Protein AF-A0A151JPJ7-F1 (afdb_monomer_lite)

Sequence (55 aa):
MGGTGGGGGESNSQNILVTLYVATAGLQGNALGSDEEEITLLVYVLIDELQNKVR

Secondary structure (DSSP, 8-state):
---------------EEEEEEEEEES--SS---S---EEEEEEEEEEETTTTEE-

Foldseek 3Di:
DDDDDPPDPPPPPQPKDKDKDWDFDDPPDPPPPPDDGHTPDIDMWIARPVVRDID

Structure (mmCIF, N/CA/C/O backbone):
data_AF-A0A151JPJ7-F1
#
_entry.id   AF-A0A151JPJ7-F1
#
loop_
_atom_site.group_PDB
_atom_site.id
_atom_site.type_symbol
_atom_site.label_atom_id
_atom_site.label_alt_id
_atom_site.label_comp_id
_atom_site.label_asym_id
_atom_site.label_entity_id
_atom_site.label_seq_id
_atom_site.pdbx_PDB_ins_code
_atom_site.Cartn_x
_atom_site.Cartn_y
_atom_site.Cartn_z
_atom_site.occupancy
_atom_site.B_iso_or_equiv
_atom_site.auth_seq_id
_atom_site.auth_comp_id
_atom_site.auth_asym_id
_atom_site.auth_atom_id
_atom_site.pdbx_PDB_model_num
ATOM 1 N N . MET A 1 1 ? -29.339 26.402 40.686 1.00 56.03 1 MET A N 1
ATOM 2 C CA . MET A 1 1 ? -29.522 26.081 39.254 1.00 56.03 1 MET A CA 1
ATOM 3 C C . MET A 1 1 ? -28.653 27.037 38.455 1.00 56.03 1 MET A C 1
ATOM 5 O O . MET A 1 1 ? -28.868 28.233 38.559 1.00 56.03 1 MET A O 1
ATOM 9 N N . GLY A 1 2 ? -27.652 26.536 37.737 1.00 47.12 2 GLY A N 1
ATOM 10 C CA . GLY A 1 2 ? -26.787 27.334 36.864 1.00 47.12 2 GLY A CA 1
ATOM 11 C C . GLY A 1 2 ? -26.015 26.376 35.968 1.00 47.12 2 GLY A C 1
ATOM 12 O O . GLY A 1 2 ? -25.190 25.619 36.468 1.00 47.12 2 GLY A O 1
ATOM 13 N N . GLY A 1 3 ? -26.422 26.313 34.702 1.00 50.75 3 GLY A N 1
ATOM 14 C CA . GLY A 1 3 ? -26.105 25.239 33.769 1.00 50.75 3 GLY A CA 1
ATOM 15 C C . GLY A 1 3 ? -24.635 25.150 33.368 1.00 50.75 3 GLY A C 1
ATOM 16 O O . GLY A 1 3 ? -23.951 26.148 33.163 1.00 50.75 3 GLY A O 1
ATOM 17 N N . THR A 1 4 ? -24.204 23.903 33.228 1.00 66.19 4 THR A N 1
ATOM 18 C CA . THR A 1 4 ? -23.050 23.432 32.466 1.00 66.19 4 THR A CA 1
ATOM 19 C C . THR A 1 4 ? -23.206 23.779 30.984 1.00 66.19 4 THR A C 1
ATOM 21 O O . THR A 1 4 ? -24.290 23.637 30.423 1.00 66.19 4 THR A O 1
ATOM 24 N N . GLY A 1 5 ? -22.115 24.179 30.330 1.00 49.38 5 GLY A N 1
ATOM 25 C CA . GLY A 1 5 ? -22.120 24.433 28.889 1.00 49.38 5 GLY A CA 1
ATOM 26 C C . GLY A 1 5 ? -20.748 24.775 28.320 1.00 49.38 5 GLY A C 1
ATOM 27 O O . GLY A 1 5 ? -20.612 25.757 27.602 1.00 49.38 5 GLY A O 1
ATOM 28 N N . GLY A 1 6 ? -19.715 24.004 28.673 1.00 51.03 6 GLY A N 1
ATOM 29 C CA . GLY A 1 6 ? -18.413 24.086 28.012 1.00 51.03 6 GLY A CA 1
ATOM 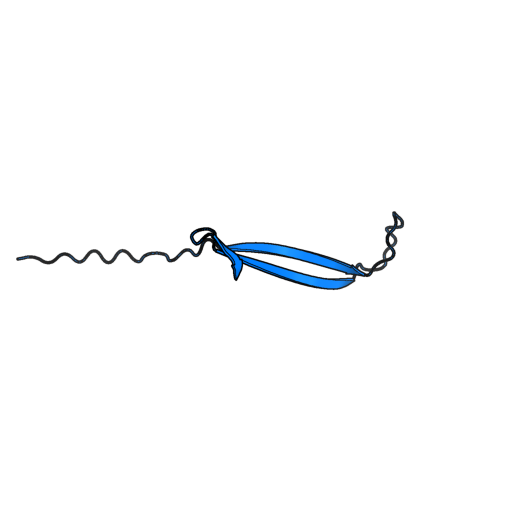30 C C . GLY A 1 6 ? -18.461 23.342 26.680 1.00 51.03 6 GLY A C 1
ATOM 31 O O . GLY A 1 6 ? -18.274 22.131 26.652 1.00 51.03 6 GLY A O 1
ATOM 32 N N . GLY A 1 7 ? -18.742 24.055 25.589 1.00 58.00 7 GLY A N 1
ATOM 33 C CA . GLY A 1 7 ? -18.632 23.533 24.227 1.00 58.00 7 GLY A CA 1
ATOM 34 C C . GLY A 1 7 ? -17.168 23.431 23.809 1.00 58.00 7 GLY A C 1
ATOM 35 O O . GLY A 1 7 ? -16.652 24.322 23.140 1.00 58.00 7 GLY A O 1
ATOM 36 N N . GLY A 1 8 ? -16.489 22.367 24.238 1.00 53.91 8 GLY A N 1
ATOM 37 C CA . GLY A 1 8 ? -15.210 21.971 23.662 1.00 53.91 8 GLY A CA 1
ATOM 38 C C . GLY A 1 8 ? -15.470 21.369 22.288 1.00 53.91 8 GLY A C 1
ATOM 39 O O . GLY A 1 8 ? -16.013 20.274 22.195 1.00 53.91 8 GLY A O 1
ATOM 40 N N . GLY A 1 9 ? -15.136 22.098 21.223 1.00 58.16 9 GLY A N 1
ATOM 41 C CA . GLY A 1 9 ? -15.115 21.534 19.879 1.00 58.16 9 GLY A CA 1
ATOM 42 C C . GLY A 1 9 ? -14.069 20.426 19.828 1.00 58.16 9 GLY A C 1
ATOM 43 O O . GLY A 1 9 ? -12.872 20.705 19.840 1.00 58.16 9 GLY A O 1
ATOM 44 N N . GLU A 1 10 ? -14.518 19.175 19.811 1.00 61.59 10 GLU A N 1
ATOM 45 C CA . GLU A 1 10 ? -13.664 18.027 19.540 1.00 61.59 10 GLU A CA 1
ATOM 46 C C . GLU A 1 10 ? -13.140 18.175 18.110 1.00 61.59 10 GLU A C 1
ATOM 48 O O . GLU A 1 10 ? -13.875 18.010 17.134 1.00 61.59 10 GLU A O 1
ATOM 53 N N . SER A 1 11 ? -11.859 18.529 17.971 1.00 61.59 11 SER A N 1
ATOM 54 C CA . SER A 1 11 ? -11.153 18.335 16.709 1.00 61.59 11 SER A CA 1
ATOM 55 C C . SER A 1 11 ? -11.165 16.837 16.444 1.00 61.59 11 SER A C 1
ATOM 57 O O . SER A 1 11 ? -10.404 16.091 17.058 1.00 61.59 11 SER A O 1
ATOM 59 N N . ASN A 1 12 ? -12.065 16.392 15.570 1.00 64.69 12 ASN A N 1
ATOM 60 C CA . ASN A 1 12 ? -12.138 15.016 15.100 1.00 64.69 12 ASN A CA 1
ATOM 61 C C . ASN A 1 12 ? -10.950 14.763 14.161 1.00 64.69 12 ASN A C 1
ATOM 63 O O . ASN A 1 12 ? -11.092 14.675 12.942 1.00 64.69 12 ASN A O 1
ATOM 67 N N . SER A 1 13 ? -9.750 14.755 14.736 1.00 67.88 13 SER A N 1
ATOM 68 C CA . SER A 1 13 ? -8.523 14.413 14.040 1.00 67.88 13 SER A CA 1
ATOM 69 C C . SER A 1 13 ? -8.579 12.916 13.770 1.00 67.88 13 SER A C 1
ATOM 71 O O . SER A 1 13 ? -8.284 12.104 14.645 1.00 67.88 13 SER A O 1
ATOM 73 N N . GLN A 1 14 ? -9.024 12.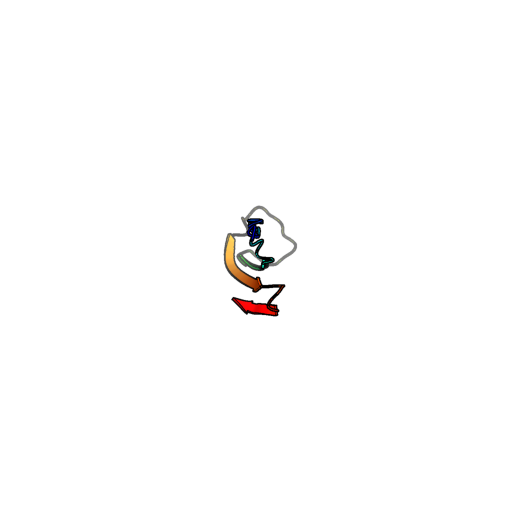544 12.570 1.00 72.06 14 GLN A N 1
ATOM 74 C CA . GLN A 1 14 ? -8.983 11.155 12.134 1.00 72.06 14 GLN A CA 1
ATOM 75 C C . GLN A 1 14 ? -7.518 10.755 11.981 1.00 72.06 14 GLN A C 1
ATOM 77 O O . GLN A 1 14 ? -6.809 11.304 11.137 1.00 72.06 14 GLN A O 1
ATOM 82 N N . ASN A 1 15 ? -7.065 9.816 12.810 1.00 88.75 15 ASN A N 1
ATOM 83 C CA . ASN A 1 15 ? -5.716 9.282 12.716 1.00 88.75 15 ASN A CA 1
ATOM 84 C C . ASN A 1 15 ? -5.705 8.179 11.646 1.00 88.75 15 ASN A C 1
ATOM 86 O O . ASN A 1 15 ? -5.953 7.006 11.932 1.00 88.75 15 ASN A O 1
ATOM 90 N N . ILE A 1 16 ? -5.555 8.600 10.386 1.00 92.69 16 ILE A N 1
ATOM 91 C CA . ILE A 1 16 ? -5.529 7.717 9.218 1.00 92.69 16 ILE A CA 1
ATOM 92 C C . ILE A 1 16 ? -4.087 7.526 8.759 1.00 92.69 16 ILE A C 1
ATOM 94 O O . ILE A 1 16 ? -3.402 8.493 8.424 1.00 92.69 16 ILE A O 1
ATOM 98 N N . LEU A 1 17 ? -3.658 6.271 8.667 1.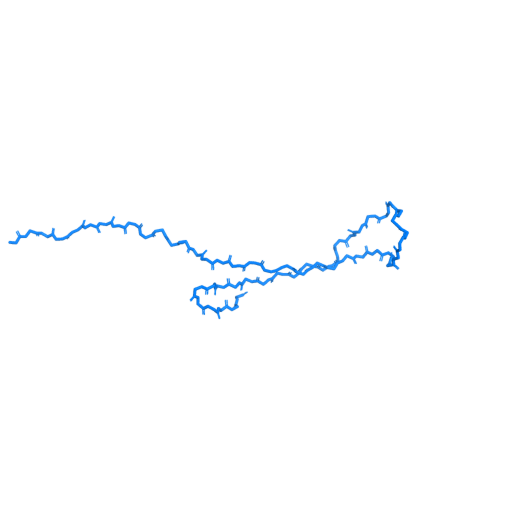00 93.88 17 LEU A N 1
ATOM 99 C CA . LEU A 1 17 ? -2.429 5.889 7.982 1.00 93.88 17 LEU A CA 1
ATOM 100 C C . LEU A 1 17 ? -2.750 5.533 6.530 1.00 93.88 17 LEU A C 1
ATOM 102 O O . LEU A 1 17 ? -3.757 4.883 6.244 1.00 93.88 17 LEU A O 1
ATOM 106 N N . VAL A 1 18 ? -1.872 5.930 5.613 1.00 95.12 18 VAL A N 1
ATOM 107 C CA . VAL A 1 18 ? -1.978 5.590 4.191 1.00 95.12 18 VAL A CA 1
ATOM 108 C C . VAL A 1 18 ? -0.779 4.736 3.815 1.00 95.12 18 VAL A C 1
ATOM 110 O O . VAL A 1 18 ? 0.362 5.165 3.971 1.00 95.12 18 VAL A O 1
ATOM 113 N N . THR A 1 19 ? -1.028 3.532 3.308 1.00 94.31 19 THR A N 1
ATOM 114 C CA . THR A 1 19 ? 0.014 2.709 2.684 1.00 94.31 19 THR A CA 1
ATOM 115 C C . THR A 1 19 ? -0.156 2.741 1.172 1.00 94.31 19 THR A C 1
ATOM 117 O O . THR A 1 19 ? -1.282 2.694 0.673 1.00 94.31 19 THR A O 1
ATOM 120 N N . LEU A 1 20 ? 0.957 2.882 0.453 1.00 95.75 20 LEU A N 1
ATOM 121 C CA . LEU A 1 20 ? 0.991 2.992 -0.998 1.00 95.75 20 LEU A CA 1
ATOM 122 C C . LEU A 1 20 ? 1.821 1.846 -1.566 1.00 95.75 20 LEU A C 1
ATOM 124 O O . LEU A 1 20 ? 2.937 1.589 -1.117 1.00 95.75 20 LEU A O 1
ATOM 128 N N . TYR A 1 21 ? 1.283 1.207 -2.594 1.00 92.25 21 TYR A N 1
ATOM 129 C CA . TYR A 1 21 ? 2.005 0.293 -3.459 1.00 92.25 21 TYR A CA 1
ATOM 130 C C . TYR A 1 21 ? 2.045 0.891 -4.862 1.00 92.25 21 TYR A C 1
ATOM 132 O O . TYR A 1 21 ? 1.005 1.228 -5.432 1.00 92.25 21 TYR A O 1
ATOM 140 N N . VAL A 1 22 ? 3.254 1.025 -5.402 1.00 91.38 22 VAL A N 1
ATOM 141 C CA . VAL A 1 22 ? 3.509 1.602 -6.721 1.00 91.38 22 VAL A CA 1
ATOM 142 C C . VAL A 1 22 ? 4.232 0.557 -7.556 1.00 91.38 22 VAL A C 1
ATOM 144 O O . VAL A 1 22 ? 5.296 0.084 -7.159 1.00 91.38 22 VAL A O 1
ATOM 147 N N . ALA A 1 23 ? 3.660 0.204 -8.703 1.00 87.50 23 ALA A N 1
ATOM 148 C CA . ALA A 1 23 ? 4.358 -0.532 -9.744 1.00 87.50 23 ALA A CA 1
ATOM 149 C C . ALA A 1 23 ? 4.641 0.412 -10.912 1.00 87.50 23 ALA A C 1
ATOM 151 O O . ALA A 1 23 ? 3.744 1.119 -11.381 1.00 87.50 23 ALA A O 1
ATOM 152 N N . THR A 1 24 ? 5.882 0.405 -11.383 1.00 85.62 24 THR A N 1
ATOM 153 C CA . THR A 1 24 ? 6.325 1.154 -12.558 1.00 85.62 24 THR A CA 1
ATOM 154 C C . THR A 1 24 ? 6.611 0.193 -13.715 1.00 85.62 24 THR A C 1
ATOM 156 O O . THR A 1 24 ? 7.000 -0.957 -13.499 1.00 85.62 24 THR A O 1
ATOM 159 N N . ALA A 1 25 ? 6.359 0.625 -14.951 1.00 76.50 25 ALA A N 1
ATOM 160 C CA . ALA A 1 25 ? 6.877 -0.027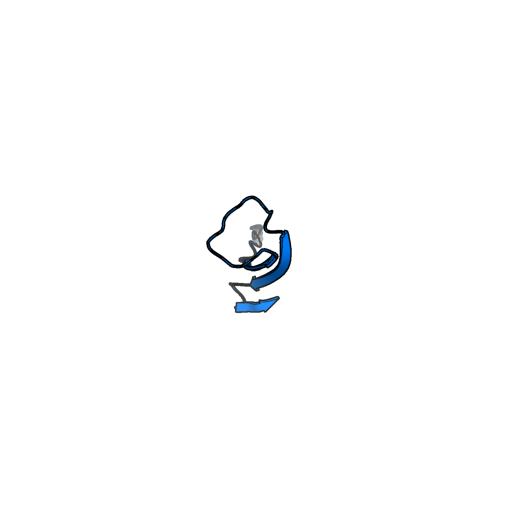 -16.147 1.00 76.50 25 ALA A CA 1
ATOM 161 C C . ALA A 1 25 ? 8.240 0.572 -16.491 1.00 76.50 25 ALA A C 1
ATOM 163 O O . ALA A 1 25 ? 8.394 1.783 -16.591 1.00 76.50 25 ALA A O 1
ATOM 164 N N . GLY A 1 26 ? 9.214 -0.309 -16.690 1.00 68.88 26 GLY A N 1
ATOM 165 C CA . GLY A 1 26 ? 10.581 0.002 -17.089 1.00 68.88 26 GLY A CA 1
ATOM 166 C C . GLY A 1 26 ? 11.377 -1.300 -17.199 1.00 68.88 26 GLY A C 1
ATOM 167 O O . GLY A 1 26 ? 11.018 -2.306 -16.577 1.00 68.88 26 GLY A O 1
ATOM 168 N N . LEU A 1 27 ? 12.429 -1.336 -18.021 1.00 56.22 27 LEU A N 1
ATOM 169 C CA . LEU A 1 27 ? 13.313 -2.504 -18.112 1.00 56.22 27 LEU A CA 1
ATOM 170 C C . LEU A 1 27 ? 14.006 -2.718 -16.756 1.00 56.22 27 LEU A C 1
ATOM 172 O O . LEU A 1 27 ? 14.880 -1.947 -16.374 1.00 56.22 27 LEU A O 1
ATOM 176 N N . GLN A 1 28 ? 13.629 -3.774 -16.027 1.00 58.62 28 GLN A N 1
ATOM 177 C CA . GLN A 1 28 ? 14.261 -4.138 -14.757 1.00 58.62 28 GLN A CA 1
ATOM 178 C C . GLN A 1 28 ? 15.754 -4.457 -14.966 1.00 58.62 28 GLN A C 1
ATOM 180 O O . GLN A 1 28 ? 16.114 -5.531 -15.445 1.00 58.62 28 GLN A O 1
ATOM 185 N N . GLY A 1 29 ? 16.634 -3.528 -14.590 1.00 59.09 29 GLY A N 1
ATOM 186 C CA . GLY A 1 29 ? 18.085 -3.707 -14.597 1.00 59.09 29 GLY A CA 1
ATOM 187 C C . GLY A 1 29 ? 18.831 -2.427 -14.213 1.00 59.09 29 GLY A C 1
ATOM 188 O O . GLY A 1 29 ? 18.291 -1.335 -14.315 1.00 59.09 29 GLY A O 1
ATOM 189 N N . ASN A 1 30 ? 20.104 -2.543 -13.816 1.00 52.47 30 ASN A N 1
ATOM 190 C CA . ASN A 1 30 ? 20.999 -1.419 -13.464 1.00 52.47 30 ASN A CA 1
ATOM 191 C C . ASN A 1 30 ? 21.327 -0.469 -14.647 1.00 52.47 30 ASN A C 1
ATOM 193 O O . ASN A 1 30 ? 22.260 0.328 -14.582 1.00 52.47 30 ASN A O 1
ATOM 197 N N . ALA A 1 31 ? 20.596 -0.569 -15.755 1.00 55.59 31 ALA A N 1
ATOM 198 C CA . ALA A 1 31 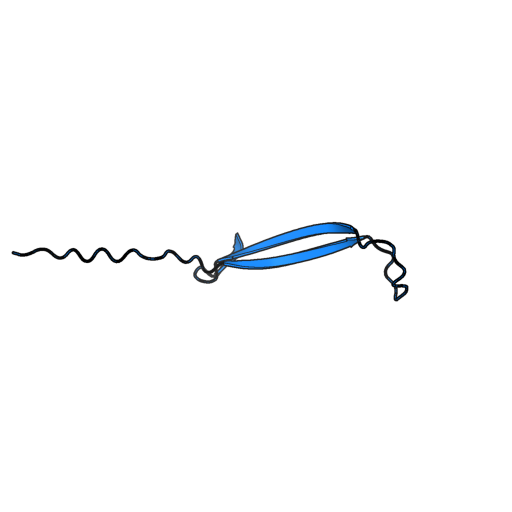? 20.665 0.363 -16.864 1.00 55.59 31 ALA A CA 1
ATOM 199 C C . ALA A 1 31 ? 19.689 1.514 -16.587 1.00 55.59 31 ALA A C 1
ATOM 201 O O . ALA A 1 31 ? 18.651 1.635 -17.227 1.00 55.59 31 ALA A O 1
ATOM 202 N N . LEU A 1 32 ? 20.039 2.349 -15.603 1.00 53.72 32 LEU A N 1
ATOM 203 C CA . LEU A 1 32 ? 19.411 3.648 -15.348 1.00 53.72 32 LEU A CA 1
ATOM 204 C C . LEU A 1 32 ? 19.755 4.605 -16.501 1.00 53.72 32 LEU A C 1
ATOM 206 O O . LEU A 1 32 ? 20.578 5.508 -16.367 1.00 53.72 32 LEU A O 1
ATOM 210 N N . GLY A 1 33 ? 19.190 4.347 -17.674 1.00 54.53 33 GLY A N 1
ATOM 211 C CA . GLY A 1 33 ? 19.304 5.190 -18.850 1.00 54.53 33 GLY A CA 1
ATOM 212 C C . GLY A 1 33 ? 17.935 5.735 -19.209 1.00 54.53 33 GLY A C 1
ATOM 213 O O . GLY A 1 33 ? 17.223 5.068 -19.936 1.00 54.53 33 GLY A O 1
ATOM 214 N N . SER A 1 34 ? 17.617 6.921 -18.679 1.00 59.84 34 SER A N 1
ATOM 215 C CA . SER A 1 34 ? 16.694 7.957 -19.185 1.00 59.84 34 SER A CA 1
ATOM 216 C C . SER A 1 34 ? 15.306 7.596 -19.749 1.00 59.84 34 SER A C 1
ATOM 218 O O . SER A 1 34 ? 14.634 8.518 -20.202 1.00 59.84 34 SER A O 1
ATOM 220 N N . ASP A 1 35 ? 14.847 6.352 -19.725 1.00 59.78 35 ASP A N 1
ATOM 221 C CA . ASP A 1 35 ? 13.486 6.021 -20.141 1.00 59.78 35 ASP A CA 1
ATOM 222 C C . ASP A 1 35 ? 12.610 5.933 -18.890 1.00 59.78 35 ASP A C 1
ATOM 224 O O . ASP A 1 35 ? 12.822 5.126 -17.985 1.00 59.78 35 ASP A O 1
ATOM 228 N N . GLU A 1 36 ? 11.701 6.898 -18.826 1.00 62.72 36 GLU A N 1
ATOM 229 C CA . GLU A 1 36 ? 10.830 7.280 -17.723 1.00 62.72 36 GLU A CA 1
ATOM 230 C C . GLU A 1 36 ? 10.102 6.065 -17.125 1.00 62.72 36 GLU A C 1
ATOM 232 O O . GLU A 1 36 ? 9.353 5.375 -17.812 1.00 62.72 36 GLU A O 1
ATOM 237 N N . GLU A 1 37 ? 10.302 5.800 -15.829 1.00 69.69 37 GLU A N 1
ATOM 238 C CA . GLU A 1 37 ? 9.509 4.804 -15.105 1.00 69.69 37 GLU A CA 1
ATOM 239 C C . GLU A 1 37 ? 8.045 5.275 -15.022 1.00 69.69 37 GLU A C 1
ATOM 241 O O . GLU A 1 37 ? 7.675 6.079 -14.163 1.00 69.69 37 GLU A O 1
ATOM 246 N N . GLU A 1 38 ? 7.196 4.796 -15.931 1.00 79.38 38 GLU A N 1
ATOM 247 C CA . GLU A 1 38 ? 5.770 5.127 -15.962 1.00 79.38 38 GLU A CA 1
ATOM 248 C C . GLU A 1 38 ? 5.027 4.333 -14.879 1.00 79.38 38 GLU A C 1
ATOM 250 O O . GLU A 1 38 ? 5.140 3.108 -14.806 1.00 79.38 38 GLU A O 1
ATOM 255 N N . ILE A 1 39 ? 4.242 4.996 -14.022 1.00 86.69 39 ILE A N 1
ATOM 256 C CA . ILE A 1 39 ? 3.428 4.298 -13.014 1.00 86.69 39 ILE A CA 1
ATOM 257 C C . ILE A 1 39 ? 2.330 3.506 -13.730 1.00 86.69 39 ILE A C 1
ATOM 259 O O . ILE A 1 39 ? 1.406 4.081 -14.298 1.00 86.69 39 ILE A O 1
ATOM 263 N N . THR A 1 40 ? 2.394 2.179 -13.648 1.00 89.12 40 THR A N 1
ATOM 264 C CA . THR A 1 40 ? 1.390 1.275 -14.233 1.00 89.12 40 THR A CA 1
ATOM 265 C C . THR A 1 40 ? 0.320 0.857 -13.242 1.00 89.12 40 THR A C 1
ATOM 267 O O . THR A 1 40 ? -0.804 0.547 -13.638 1.00 89.12 40 THR A O 1
ATOM 270 N N . LEU A 1 41 ? 0.647 0.842 -11.950 1.00 89.38 41 LEU A N 1
ATOM 271 C CA . LEU A 1 41 ? -0.297 0.510 -10.896 1.00 89.38 41 LEU A CA 1
ATOM 272 C C . LEU A 1 41 ? -0.005 1.344 -9.655 1.00 89.38 41 LEU A C 1
ATOM 274 O O . LEU A 1 41 ? 1.103 1.329 -9.127 1.00 89.38 41 LEU A O 1
ATOM 278 N N . LEU A 1 42 ? -1.036 2.022 -9.166 1.00 93.12 42 LEU A N 1
ATOM 279 C CA . LEU A 1 42 ? -1.030 2.690 -7.876 1.00 93.12 42 LEU A CA 1
ATOM 280 C C . LEU A 1 42 ? -2.170 2.116 -7.043 1.00 93.12 42 LEU A C 1
ATOM 282 O O . LEU A 1 42 ? -3.341 2.288 -7.376 1.00 93.12 42 LEU A O 1
ATOM 286 N N . VAL A 1 43 ? -1.821 1.438 -5.957 1.00 95.25 43 VAL A N 1
ATOM 287 C CA . VAL A 1 43 ? -2.777 0.963 -4.956 1.00 95.25 43 VAL A CA 1
ATOM 288 C C . VAL A 1 43 ? -2.527 1.736 -3.676 1.00 95.25 43 VAL A C 1
ATOM 290 O O . VAL A 1 43 ? -1.382 1.885 -3.251 1.00 95.25 43 VAL A O 1
ATOM 293 N N . TYR A 1 44 ? -3.596 2.204 -3.043 1.00 95.38 44 TYR A N 1
ATOM 294 C CA . TYR A 1 44 ? -3.528 2.747 -1.697 1.00 95.38 44 TYR A CA 1
ATOM 295 C C . TYR A 1 44 ? -4.519 2.028 -0.791 1.00 95.38 44 TYR A C 1
ATOM 297 O O . TYR A 1 44 ? -5.569 1.565 -1.237 1.00 95.38 44 TYR A O 1
ATOM 305 N N . VAL A 1 45 ? -4.170 1.947 0.487 1.00 95.88 45 VAL A N 1
ATOM 306 C CA . VAL A 1 45 ? -5.046 1.423 1.533 1.00 95.88 45 VAL A CA 1
ATOM 307 C C . VAL A 1 45 ? -5.065 2.418 2.683 1.00 95.88 45 VAL A C 1
ATOM 309 O O . VAL A 1 45 ? -4.012 2.905 3.108 1.00 95.88 45 VAL A O 1
ATOM 312 N N . LEU A 1 46 ? -6.268 2.727 3.166 1.00 95.38 46 LEU A N 1
ATOM 313 C CA . LEU A 1 46 ? -6.474 3.597 4.315 1.00 95.38 46 LEU A CA 1
ATOM 314 C C . LEU A 1 46 ? -6.648 2.735 5.561 1.00 95.38 46 LEU A C 1
ATOM 316 O O . LEU A 1 46 ? -7.443 1.796 5.584 1.00 95.38 46 LEU A O 1
ATOM 320 N N . ILE A 1 47 ? -5.914 3.064 6.613 1.00 95.06 47 ILE A N 1
ATOM 321 C CA . ILE A 1 47 ? -6.005 2.379 7.897 1.00 95.06 47 ILE A CA 1
ATOM 322 C C . ILE A 1 47 ? -6.438 3.409 8.928 1.00 95.06 47 ILE A C 1
ATOM 324 O O . ILE A 1 47 ? -5.727 4.378 9.179 1.00 95.06 47 ILE A O 1
ATOM 328 N N . ASP A 1 48 ? -7.606 3.194 9.525 1.00 93.00 48 ASP A N 1
ATOM 329 C CA . ASP A 1 48 ? -8.012 3.914 10.726 1.00 93.00 48 ASP A CA 1
ATOM 330 C C . ASP A 1 48 ? -7.240 3.331 11.912 1.00 93.00 48 ASP A C 1
ATOM 332 O O . ASP A 1 48 ? -7.482 2.189 12.313 1.00 93.00 48 ASP A O 1
ATOM 336 N N . GLU A 1 49 ? -6.274 4.092 12.430 1.00 90.19 49 GLU A N 1
ATOM 337 C CA . GLU A 1 49 ? -5.367 3.642 13.488 1.00 90.19 49 GLU A CA 1
ATOM 338 C C . GLU A 1 49 ? -6.114 3.429 14.808 1.00 90.19 49 GLU A C 1
ATOM 340 O O . GLU A 1 49 ? -5.882 2.446 15.510 1.00 90.19 49 GLU A O 1
ATOM 3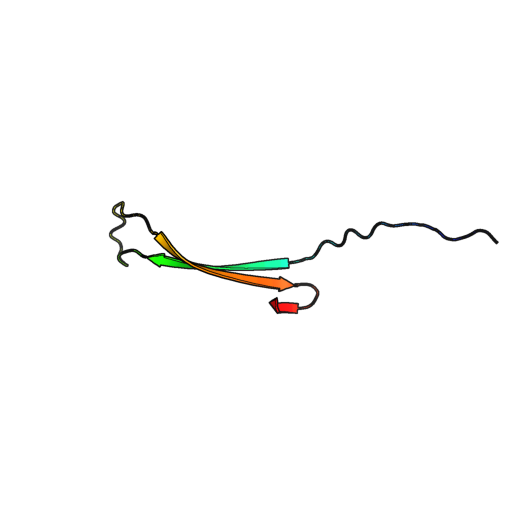45 N N . LEU A 1 50 ? -7.065 4.315 15.122 1.00 91.31 50 LEU A N 1
ATOM 346 C CA . LEU A 1 50 ? -7.815 4.258 16.377 1.00 91.31 50 LEU A CA 1
ATOM 347 C C . LEU A 1 50 ? -8.806 3.092 16.387 1.00 91.31 50 LEU A C 1
ATOM 349 O O . LEU A 1 50 ? -9.053 2.495 17.433 1.00 91.31 50 LEU A O 1
ATOM 353 N N . GLN A 1 51 ? -9.373 2.760 15.226 1.00 91.12 51 GLN A N 1
ATOM 354 C CA . GLN A 1 51 ? -10.304 1.641 15.072 1.00 91.12 51 GLN A CA 1
ATOM 355 C C . GLN A 1 51 ? -9.623 0.330 14.657 1.00 91.12 51 GLN A C 1
ATOM 357 O O . GLN A 1 51 ? -10.304 -0.694 14.581 1.00 91.12 51 GLN A O 1
ATOM 362 N N . ASN A 1 52 ? -8.318 0.358 14.363 1.00 88.62 52 ASN A N 1
ATOM 363 C CA . ASN A 1 52 ? -7.559 -0.737 13.754 1.00 88.62 52 ASN A CA 1
ATOM 364 C C . ASN A 1 52 ? -8.311 -1.376 12.569 1.00 88.62 52 ASN A C 1
ATOM 366 O O . ASN A 1 52 ? -8.504 -2.594 12.500 1.00 88.62 52 ASN A O 1
ATOM 370 N N . LYS A 1 53 ? -8.824 -0.530 11.668 1.00 92.69 53 LYS A N 1
ATOM 371 C CA . LYS A 1 53 ? -9.717 -0.951 10.584 1.00 92.69 53 LYS A CA 1
ATOM 372 C C . LYS A 1 53 ? -9.200 -0.485 9.231 1.00 92.69 53 LYS A C 1
ATOM 374 O O . LYS A 1 53 ? -8.936 0.696 9.034 1.00 92.69 53 LYS A O 1
ATOM 379 N N . VAL A 1 54 ? -9.139 -1.420 8.288 1.00 91.44 54 VAL A N 1
ATOM 380 C CA . VAL A 1 54 ? -8.861 -1.136 6.876 1.00 91.44 54 VAL A CA 1
ATOM 381 C C . VAL A 1 54 ? -10.123 -0.588 6.199 1.00 91.44 54 VAL A C 1
ATOM 383 O O . VAL A 1 54 ? -11.216 -1.129 6.411 1.00 91.44 54 VAL A O 1
ATOM 386 N N . ARG A 1 55 ? -9.977 0.487 5.419 1.00 79.06 55 ARG A N 1
ATOM 387 C CA . ARG A 1 55 ? -11.032 1.121 4.617 1.00 79.06 55 ARG A CA 1
ATOM 388 C C . ARG A 1 55 ? -10.652 1.204 3.145 1.00 79.06 55 ARG A C 1
ATOM 390 O O . ARG A 1 55 ? -9.448 1.374 2.849 1.00 79.06 55 ARG A O 1
#

pLDDT: mean 75.55, std 16.85, range [47.12, 95.88]

Organism: NCBI:txid471704

Radius of gyration: 22.78 Å; chains: 1; bounding box: 50×32×59 Å